Protein AF-A0A2V7XVF9-F1 (afdb_monomer)

Foldseek 3Di:
DFVVQLQCQCCVPPVHHWAFDDDPRGRPDIGDDPDDPDDPVNVLSSQQSSLVSCVVVPHDDDPCPSVVVSVVVVVVVD

Secondary structure (DSSP, 8-state):
--HHHHHHHHHHHH----EE--GGGTTT-EE----SS--HHHHHHHHHHHHHHHHHTT----TTHHHHHHHHHHHH--

Sequence (78 aa):
LETSAIVKGLKSEFGSTVAGGQGELKGKILRIAHLGYYDLTDILGLLATLEIVLRRVGHRFEPGRGMAAAEDEYLRHT

Structure (mmCIF, N/CA/C/O backbone):
data_AF-A0A2V7XVF9-F1
#
_entry.id   AF-A0A2V7XVF9-F1
#
loop_
_atom_site.group_PDB
_atom_site.id
_atom_site.type_symbol
_atom_site.label_atom_id
_atom_site.label_alt_id
_atom_site.label_comp_id
_atom_site.label_asym_id
_atom_site.label_entity_id
_atom_site.l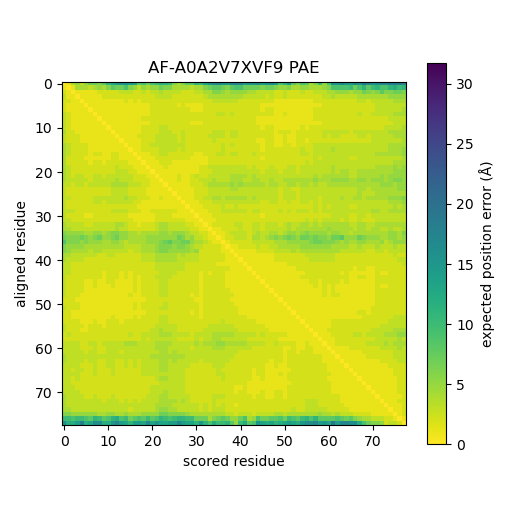abel_seq_id
_atom_site.pdbx_PDB_ins_code
_atom_site.Cartn_x
_atom_site.Cartn_y
_atom_site.Cartn_z
_atom_site.occupancy
_atom_site.B_iso_or_equiv
_atom_site.auth_seq_id
_atom_site.auth_comp_id
_atom_site.auth_asym_id
_atom_site.auth_atom_id
_atom_site.pdbx_PDB_model_num
ATOM 1 N N . LEU A 1 1 ? -14.106 -7.527 6.341 1.00 78.88 1 LEU A N 1
ATOM 2 C CA . LEU A 1 1 ? -12.696 -7.095 6.2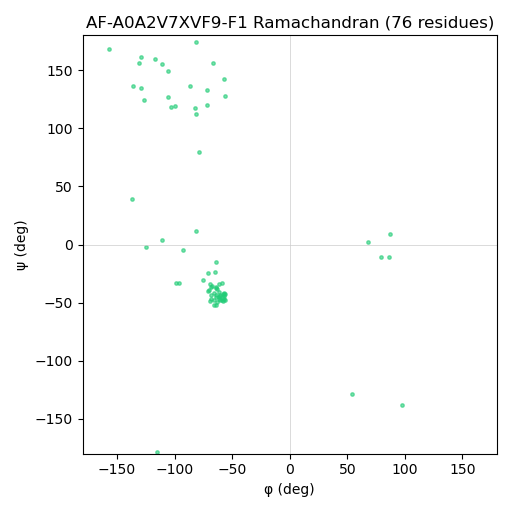53 1.00 78.88 1 LEU A CA 1
ATOM 3 C C . LEU A 1 1 ? -12.658 -5.671 6.771 1.00 78.88 1 LEU A C 1
ATOM 5 O O . LEU A 1 1 ? -13.271 -4.813 6.151 1.00 78.88 1 LEU A O 1
ATOM 9 N N . GLU A 1 2 ? -12.036 -5.426 7.919 1.00 88.19 2 GLU A N 1
ATOM 10 C CA . GLU A 1 2 ? -12.012 -4.079 8.493 1.00 88.19 2 GLU A CA 1
ATOM 11 C C . GLU A 1 2 ? -10.915 -3.246 7.830 1.00 88.19 2 GLU A C 1
ATOM 13 O O . GLU A 1 2 ? -9.727 -3.506 8.019 1.00 88.19 2 GLU A O 1
ATOM 18 N N . THR A 1 3 ? -11.294 -2.220 7.066 1.00 92.06 3 THR A N 1
ATOM 19 C CA . THR A 1 3 ? -10.327 -1.359 6.361 1.00 92.06 3 THR A CA 1
ATOM 20 C C . THR A 1 3 ? -9.348 -0.675 7.320 1.00 92.06 3 THR A C 1
ATOM 22 O O . THR A 1 3 ? -8.176 -0.488 7.001 1.00 92.06 3 THR A O 1
ATOM 25 N N . SER A 1 4 ? -9.798 -0.346 8.531 1.00 93.75 4 SER A N 1
ATOM 26 C CA . SER A 1 4 ? -8.953 0.225 9.584 1.00 93.75 4 SER A CA 1
ATOM 27 C C . SER A 1 4 ? -7.815 -0.712 10.005 1.00 93.75 4 SER A C 1
ATOM 29 O O . SER A 1 4 ? -6.717 -0.234 10.288 1.00 93.75 4 SER A O 1
ATOM 31 N N . ALA A 1 5 ? -8.040 -2.031 9.997 1.00 96.25 5 ALA A N 1
ATOM 32 C CA . ALA A 1 5 ? -7.010 -3.020 10.303 1.00 96.25 5 ALA A CA 1
ATOM 33 C C . ALA A 1 5 ? -5.934 -3.068 9.209 1.00 96.25 5 ALA A C 1
ATOM 35 O O . ALA A 1 5 ? -4.754 -3.184 9.528 1.00 96.25 5 ALA A O 1
ATOM 36 N N . ILE A 1 6 ? -6.325 -2.893 7.942 1.00 97.44 6 ILE A N 1
ATOM 37 C CA . ILE A 1 6 ? -5.393 -2.836 6.805 1.00 97.44 6 ILE A CA 1
ATOM 38 C C . ILE A 1 6 ? -4.508 -1.591 6.907 1.00 97.44 6 ILE A C 1
ATOM 40 O O . ILE A 1 6 ? -3.285 -1.696 6.891 1.00 97.44 6 ILE A O 1
ATOM 44 N N . VAL A 1 7 ? -5.123 -0.414 7.078 1.00 97.31 7 VAL A N 1
ATOM 45 C CA . VAL A 1 7 ? -4.400 0.862 7.226 1.00 97.31 7 VAL A CA 1
ATOM 46 C C . VAL A 1 7 ? -3.441 0.804 8.418 1.00 97.31 7 VAL A C 1
ATOM 48 O O . VAL A 1 7 ? -2.295 1.242 8.318 1.00 97.31 7 VAL A O 1
ATOM 51 N N . LYS A 1 8 ? -3.894 0.239 9.545 1.00 97.00 8 LYS A N 1
ATOM 52 C CA . LYS A 1 8 ? -3.060 0.061 10.734 1.00 97.00 8 LYS A CA 1
ATOM 53 C C . LYS A 1 8 ? -1.882 -0.870 10.452 1.00 97.00 8 LYS A C 1
ATOM 55 O O . LYS A 1 8 ? -0.767 -0.476 10.763 1.00 97.00 8 LYS A O 1
ATOM 60 N N . GLY A 1 9 ? -2.118 -2.045 9.863 1.00 97.94 9 GLY A N 1
ATOM 61 C CA . GLY A 1 9 ? -1.074 -3.031 9.566 1.00 97.94 9 GLY A CA 1
ATOM 62 C C . GLY A 1 9 ? 0.012 -2.475 8.649 1.00 97.94 9 GLY A C 1
ATOM 63 O O . GLY A 1 9 ? 1.190 -2.549 8.982 1.00 97.94 9 GLY A O 1
ATOM 64 N N . LEU A 1 10 ? -0.385 -1.815 7.556 1.00 98.06 10 LEU A N 1
ATOM 65 C CA . LEU A 1 10 ? 0.552 -1.174 6.625 1.00 98.06 10 LEU A CA 1
ATOM 66 C C . LEU A 1 10 ? 1.461 -0.167 7.338 1.00 98.06 10 LEU A C 1
ATOM 68 O O . LEU A 1 10 ? 2.684 -0.227 7.212 1.00 98.06 10 LEU A O 1
ATOM 72 N N . LYS A 1 11 ? 0.872 0.709 8.160 1.00 97.94 11 LYS A N 1
ATOM 73 C CA . LYS A 1 11 ? 1.628 1.730 8.886 1.00 97.94 11 LYS A CA 1
ATOM 74 C C . LYS A 1 11 ? 2.514 1.139 9.981 1.00 97.94 11 LYS A C 1
ATOM 76 O O . LYS A 1 11 ? 3.669 1.534 10.095 1.00 97.94 11 LYS A O 1
ATOM 81 N N . SER A 1 12 ? 1.977 0.254 10.824 1.00 97.69 12 SER A N 1
ATOM 82 C CA . SER A 1 12 ? 2.691 -0.224 12.014 1.00 97.69 12 SER A CA 1
ATOM 83 C C . SER A 1 12 ? 3.792 -1.226 11.698 1.00 97.69 12 SER A C 1
ATOM 85 O O . SER A 1 12 ? 4.756 -1.298 12.448 1.00 97.69 12 SER A O 1
ATOM 87 N N . GLU A 1 13 ? 3.638 -2.011 10.633 1.00 97.69 13 GLU A N 1
ATOM 88 C CA . GLU A 1 13 ? 4.575 -3.091 10.316 1.00 97.69 13 GLU A CA 1
ATOM 89 C C . GLU A 1 13 ? 5.598 -2.697 9.249 1.00 97.69 13 GLU A C 1
ATOM 91 O O . GLU A 1 13 ? 6.737 -3.150 9.308 1.00 97.69 13 GLU A O 1
ATOM 96 N N . PHE A 1 14 ? 5.209 -1.842 8.300 1.00 97.69 14 PHE A N 1
ATOM 97 C CA . PHE A 1 14 ? 6.030 -1.526 7.127 1.00 97.69 14 PHE A CA 1
ATOM 98 C C . PHE A 1 14 ? 6.302 -0.029 6.949 1.00 97.69 14 PHE A C 1
ATOM 100 O O . PHE A 1 14 ? 6.987 0.365 6.012 1.00 97.69 14 PHE A O 1
ATOM 107 N N . GLY A 1 15 ? 5.749 0.831 7.812 1.00 96.88 15 GLY A N 1
ATOM 108 C CA . GLY A 1 15 ? 5.838 2.286 7.647 1.00 96.88 15 GLY A CA 1
ATOM 109 C C . GLY A 1 15 ? 5.054 2.825 6.441 1.00 96.88 15 GLY A C 1
ATOM 110 O O . GLY A 1 15 ? 5.052 4.032 6.197 1.00 96.88 15 GLY A O 1
ATOM 111 N N . SER A 1 16 ? 4.346 1.965 5.705 1.00 96.06 16 SER A N 1
A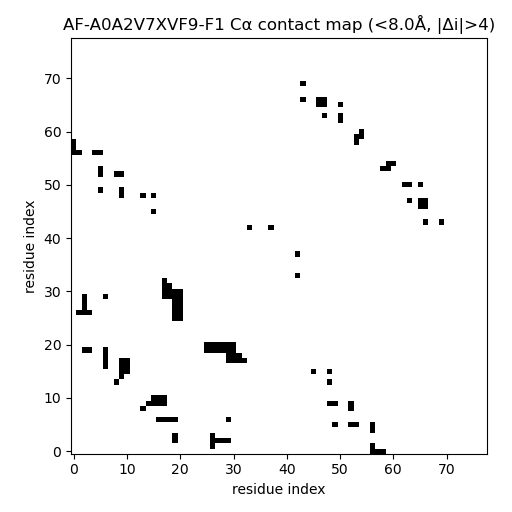TOM 112 C CA . SER A 1 16 ? 3.588 2.330 4.513 1.00 96.06 16 SER A CA 1
ATOM 113 C C . SER A 1 16 ? 2.343 3.124 4.898 1.00 96.06 16 SER A C 1
ATOM 115 O O . SER A 1 16 ? 1.470 2.652 5.631 1.00 96.06 16 SER A O 1
ATOM 117 N N . THR A 1 17 ? 2.249 4.356 4.402 1.00 95.06 17 THR A N 1
ATOM 118 C CA . THR A 1 17 ? 1.137 5.255 4.721 1.00 95.06 17 THR A CA 1
ATOM 119 C C . THR A 1 17 ? 0.104 5.249 3.602 1.00 95.06 17 THR A C 1
ATOM 121 O O . THR A 1 17 ? 0.382 5.652 2.479 1.00 95.06 17 THR A O 1
ATOM 124 N N . VAL A 1 18 ? -1.118 4.837 3.938 1.00 96.56 18 VAL A N 1
ATOM 125 C CA . VAL A 1 18 ? -2.302 4.909 3.071 1.00 96.56 18 VAL A CA 1
ATOM 126 C C . VAL A 1 18 ? -3.452 5.579 3.817 1.00 96.56 18 VAL A C 1
ATOM 128 O O . VAL A 1 18 ? -3.453 5.648 5.049 1.00 96.56 18 VAL A O 1
ATOM 131 N N . ALA A 1 19 ? -4.455 6.061 3.087 1.00 96.12 19 ALA A N 1
ATOM 132 C CA . ALA A 1 19 ? -5.623 6.696 3.686 1.00 96.12 19 ALA A CA 1
ATOM 133 C C . ALA A 1 19 ? -6.857 5.788 3.630 1.00 96.12 19 ALA A C 1
ATOM 135 O O . ALA A 1 19 ? -7.040 5.015 2.697 1.00 96.12 19 ALA A O 1
ATOM 136 N N . GLY A 1 20 ? -7.754 5.916 4.607 1.00 96.19 20 GLY A N 1
ATOM 137 C CA . GLY A 1 20 ? -9.103 5.354 4.511 1.00 96.19 20 GLY A CA 1
ATOM 138 C C . GLY A 1 20 ? -10.056 6.249 3.707 1.00 96.19 20 GLY A C 1
ATOM 139 O O . GLY A 1 20 ? -9.727 7.386 3.334 1.00 96.19 20 GLY A O 1
ATOM 140 N N . GLY A 1 21 ? -11.268 5.745 3.478 1.00 95.25 21 GLY A N 1
ATOM 141 C CA . GLY A 1 21 ? -12.403 6.540 3.013 1.00 95.25 21 GLY A CA 1
ATOM 142 C C . GLY A 1 21 ? -12.876 7.575 4.043 1.00 95.25 21 GLY A C 1
ATOM 143 O O . GLY A 1 21 ? -12.657 7.432 5.248 1.00 95.25 21 GLY A O 1
ATOM 144 N N . GLN A 1 22 ? -13.536 8.622 3.555 1.00 94.94 22 GLN A N 1
ATOM 145 C CA . GLN A 1 22 ? -14.120 9.712 4.347 1.00 94.94 22 GLN A CA 1
ATOM 146 C C . GLN A 1 22 ? -15.645 9.741 4.160 1.00 94.94 22 GLN A C 1
ATOM 148 O O . GLN A 1 22 ? -16.154 9.190 3.184 1.00 94.94 22 GLN A O 1
ATOM 153 N N . GLY A 1 23 ? -16.376 10.363 5.092 1.00 96.12 23 GLY A N 1
ATOM 154 C CA . GLY A 1 23 ? -17.841 10.447 5.036 1.00 96.12 23 GLY A CA 1
ATOM 155 C C . GLY A 1 23 ? -18.495 9.070 4.887 1.00 96.12 23 GLY A C 1
ATOM 156 O O . GLY A 1 23 ? -18.153 8.132 5.608 1.00 96.12 23 GLY A O 1
ATOM 157 N N . GLU A 1 24 ? -19.380 8.932 3.903 1.00 96.88 24 GLU A N 1
ATOM 158 C CA . GLU A 1 24 ? -20.099 7.687 3.598 1.00 96.88 24 GLU A CA 1
ATOM 159 C C . GLU A 1 24 ? -19.198 6.525 3.146 1.00 96.88 24 GLU A C 1
ATOM 161 O O . GLU A 1 24 ? -19.630 5.366 3.143 1.00 96.88 24 GLU A O 1
ATOM 166 N N . LEU A 1 25 ? -17.948 6.818 2.771 1.00 95.88 25 LEU A N 1
ATOM 167 C CA . LEU A 1 25 ? -16.948 5.838 2.344 1.00 95.88 25 LEU A CA 1
ATOM 168 C C . LEU A 1 25 ? -16.067 5.344 3.500 1.00 95.88 25 LEU A C 1
ATOM 170 O O . LEU A 1 25 ? -15.234 4.452 3.304 1.00 95.88 25 LEU A O 1
ATOM 174 N N . LYS A 1 26 ? -16.217 5.903 4.709 1.00 95.56 26 LYS A N 1
ATOM 175 C CA . LYS A 1 26 ? -15.445 5.485 5.884 1.00 95.56 26 LYS A CA 1
ATOM 176 C C . LYS A 1 26 ? -15.636 3.986 6.137 1.00 95.56 26 LYS A C 1
ATOM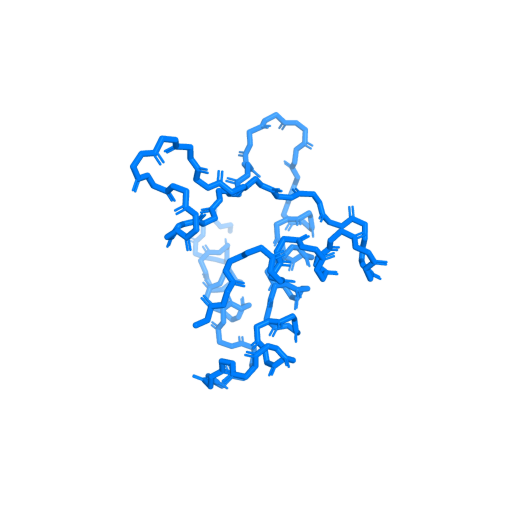 178 O O . LYS A 1 26 ? -16.756 3.493 6.200 1.00 95.56 26 LYS A O 1
ATOM 183 N N . GLY A 1 27 ? -14.525 3.262 6.261 1.00 93.81 27 GLY A N 1
ATOM 184 C CA . GLY A 1 27 ? -14.518 1.810 6.477 1.00 93.81 27 GLY A CA 1
ATOM 185 C C . GLY A 1 27 ? -14.749 0.957 5.223 1.00 93.81 27 GLY A C 1
ATOM 186 O O . GLY A 1 27 ? -14.497 -0.243 5.285 1.00 93.81 27 GLY A O 1
ATOM 187 N N . LYS A 1 28 ? -15.151 1.552 4.090 1.00 94.69 28 LYS A N 1
ATOM 188 C CA . LYS A 1 28 ? -15.471 0.832 2.842 1.00 94.69 28 LYS A CA 1
ATOM 189 C C . LYS A 1 28 ? -14.318 0.777 1.843 1.00 94.69 28 LYS A C 1
ATOM 191 O O . LYS A 1 28 ? -14.206 -0.197 1.111 1.00 94.69 28 LYS A O 1
ATOM 196 N N . ILE A 1 29 ? -13.492 1.824 1.798 1.00 95.50 29 ILE A N 1
ATOM 197 C CA . ILE A 1 29 ? -12.373 1.930 0.852 1.00 95.50 29 ILE A CA 1
ATOM 198 C C . ILE A 1 29 ? -11.074 2.317 1.551 1.00 95.50 29 ILE A C 1
ATOM 200 O O . ILE A 1 29 ? -11.081 3.005 2.579 1.00 95.50 29 ILE A O 1
ATOM 204 N N . LEU A 1 30 ? -9.968 1.963 0.906 1.00 95.94 30 LEU A N 1
ATOM 205 C CA . LEU A 1 30 ? -8.652 2.553 1.116 1.00 95.94 30 LEU A CA 1
ATOM 206 C C . LEU A 1 30 ? -8.254 3.364 -0.124 1.00 95.94 30 LEU A C 1
ATOM 208 O O . LEU A 1 30 ? -8.750 3.119 -1.221 1.00 95.94 30 LEU A O 1
ATOM 212 N N . ARG A 1 31 ? -7.380 4.348 0.062 1.00 96.19 31 ARG A N 1
ATOM 213 C CA . ARG A 1 31 ? -6.862 5.235 -0.979 1.00 96.19 31 ARG A CA 1
ATOM 214 C C . ARG A 1 31 ? -5.343 5.199 -0.935 1.00 96.19 31 ARG A C 1
ATOM 216 O O . ARG A 1 31 ? -4.745 5.471 0.109 1.00 96.19 31 ARG A O 1
ATOM 223 N N . ILE A 1 32 ? -4.757 4.876 -2.078 1.00 95.44 32 ILE A N 1
ATOM 224 C CA . ILE A 1 32 ? -3.317 4.835 -2.314 1.00 95.44 32 ILE A CA 1
ATOM 225 C C . ILE A 1 32 ? -2.961 6.061 -3.148 1.00 95.44 32 ILE A C 1
ATOM 227 O O . ILE A 1 32 ? -3.590 6.307 -4.175 1.00 95.44 32 ILE A O 1
ATOM 231 N N . ALA A 1 33 ? -1.996 6.849 -2.682 1.00 93.81 33 ALA A N 1
ATOM 232 C CA . ALA A 1 33 ? -1.471 7.970 -3.447 1.00 93.81 33 ALA A CA 1
ATOM 233 C C . ALA A 1 33 ? -0.352 7.478 -4.371 1.00 93.81 33 ALA A C 1
ATOM 235 O O . ALA A 1 33 ? 0.498 6.703 -3.950 1.00 93.81 33 ALA A O 1
ATOM 236 N N . HIS A 1 34 ? -0.362 7.953 -5.612 1.00 92.38 34 HIS A N 1
ATOM 237 C CA . HIS A 1 34 ? 0.652 7.678 -6.635 1.00 92.38 34 HIS A CA 1
ATOM 238 C C . HIS A 1 34 ? 0.996 8.983 -7.382 1.00 92.38 34 HIS A C 1
ATOM 240 O O . HIS A 1 34 ? 1.073 9.033 -8.608 1.00 92.38 34 HIS A O 1
ATOM 246 N N . LEU A 1 35 ? 1.073 10.091 -6.639 1.00 93.00 35 LEU A N 1
ATOM 247 C CA . LEU A 1 35 ? 1.273 11.442 -7.165 1.00 93.00 35 LEU A CA 1
ATOM 248 C C . LEU A 1 35 ? 2.428 12.115 -6.425 1.00 93.00 35 LEU A C 1
ATOM 250 O O . LEU A 1 35 ? 2.452 12.113 -5.196 1.00 93.00 35 LEU A O 1
ATOM 254 N N . GLY A 1 36 ? 3.320 12.764 -7.172 1.00 93.81 36 GLY A N 1
ATOM 255 C CA . GLY A 1 36 ? 4.466 13.482 -6.622 1.00 93.81 36 GLY A CA 1
ATOM 256 C C . GLY A 1 36 ? 5.731 12.635 -6.669 1.00 93.81 36 GLY A C 1
ATOM 257 O O . GLY A 1 36 ? 5.993 11.984 -7.675 1.00 93.81 36 GLY A O 1
ATOM 258 N N . TYR A 1 37 ? 6.520 12.674 -5.596 1.00 93.12 37 TYR A N 1
ATOM 259 C CA . TYR A 1 37 ? 7.779 11.938 -5.493 1.00 93.12 37 TYR A CA 1
ATOM 260 C C . TYR A 1 37 ? 7.515 10.465 -5.158 1.00 93.12 37 TYR A C 1
ATOM 262 O O . TYR A 1 37 ? 7.576 10.066 -3.999 1.00 93.12 37 TYR A O 1
ATOM 270 N N . TYR A 1 38 ? 7.148 9.712 -6.191 1.00 93.69 38 TYR A N 1
ATOM 271 C CA . TYR A 1 38 ? 6.972 8.266 -6.170 1.00 93.69 38 TYR A CA 1
ATOM 272 C C . TYR A 1 38 ? 7.606 7.671 -7.422 1.00 93.69 38 TYR A C 1
ATOM 274 O O . TYR A 1 38 ? 7.399 8.190 -8.522 1.00 93.69 38 TYR A O 1
ATOM 282 N N . ASP A 1 39 ? 8.328 6.571 -7.2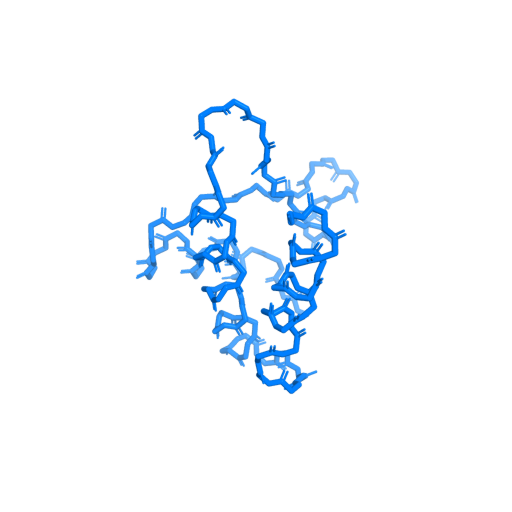61 1.00 93.56 39 ASP A N 1
ATOM 283 C CA . ASP A 1 39 ? 8.856 5.775 -8.360 1.00 93.56 39 ASP A CA 1
ATOM 284 C C . ASP A 1 39 ? 8.245 4.364 -8.397 1.00 93.56 39 ASP A C 1
ATOM 286 O O . ASP A 1 39 ? 7.353 4.010 -7.620 1.00 93.56 39 A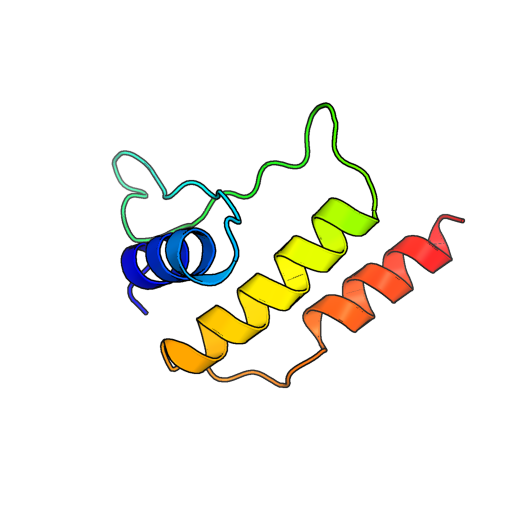SP A O 1
ATOM 290 N N . LEU A 1 40 ? 8.698 3.546 -9.351 1.00 93.38 40 LEU A N 1
ATOM 291 C CA . LEU A 1 40 ? 8.236 2.167 -9.493 1.00 93.38 40 LEU A CA 1
ATOM 292 C C . LEU A 1 40 ? 8.435 1.362 -8.203 1.00 93.38 40 LEU A C 1
ATOM 294 O O . LEU A 1 40 ? 7.562 0.584 -7.821 1.00 93.38 40 LEU A O 1
ATOM 298 N N . THR A 1 41 ? 9.579 1.526 -7.542 1.00 95.44 41 THR A N 1
ATOM 299 C CA . THR A 1 41 ? 9.931 0.732 -6.365 1.00 95.44 41 THR A CA 1
ATOM 300 C C . THR A 1 41 ? 9.046 1.073 -5.173 1.00 95.44 41 THR A C 1
ATOM 302 O O . THR A 1 41 ? 8.657 0.162 -4.439 1.00 95.44 41 THR A O 1
ATOM 305 N N . ASP A 1 42 ? 8.623 2.335 -5.041 1.00 95.75 42 ASP A N 1
ATOM 306 C CA . ASP A 1 42 ? 7.630 2.740 -4.044 1.00 95.75 42 ASP A CA 1
ATOM 307 C C . ASP A 1 42 ? 6.287 2.024 -4.259 1.00 95.75 42 ASP A C 1
ATOM 309 O O . ASP A 1 4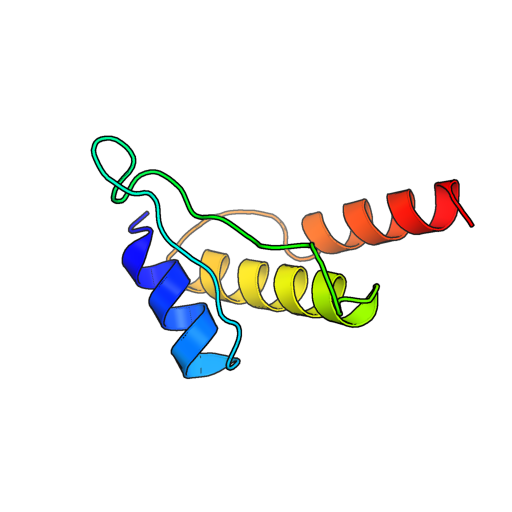2 ? 5.684 1.505 -3.313 1.00 95.75 42 ASP A O 1
ATOM 313 N N . ILE A 1 43 ? 5.814 1.966 -5.511 1.00 95.56 43 ILE A N 1
ATOM 314 C CA . ILE A 1 43 ? 4.533 1.334 -5.858 1.00 95.56 43 ILE A CA 1
ATOM 315 C C . ILE A 1 43 ? 4.600 -0.183 -5.669 1.00 95.56 43 ILE A C 1
ATOM 317 O O . ILE A 1 43 ? 3.717 -0.760 -5.030 1.00 95.56 43 ILE A O 1
ATOM 321 N N . LEU A 1 44 ? 5.658 -0.830 -6.163 1.00 97.00 44 LEU A N 1
ATOM 322 C CA . LEU A 1 44 ? 5.873 -2.268 -5.989 1.00 97.00 44 LEU A CA 1
ATOM 323 C C . LEU A 1 44 ? 5.995 -2.641 -4.503 1.00 97.00 44 LEU A C 1
ATOM 325 O O . LEU A 1 44 ? 5.359 -3.592 -4.047 1.00 97.00 44 LEU A O 1
ATOM 329 N N . GLY A 1 45 ? 6.736 -1.857 -3.715 1.00 97.19 45 GLY A N 1
ATOM 330 C CA . GLY A 1 45 ? 6.851 -2.059 -2.270 1.00 97.19 45 GLY A CA 1
ATOM 331 C C . GLY A 1 45 ? 5.506 -1.931 -1.549 1.00 97.19 45 GLY A C 1
ATOM 332 O O . GLY A 1 45 ? 5.169 -2.743 -0.679 1.00 97.19 45 GLY A O 1
ATOM 333 N N . LEU A 1 46 ? 4.685 -0.953 -1.938 1.00 97.38 46 LEU A N 1
ATOM 334 C CA . LEU A 1 46 ? 3.348 -0.788 -1.377 1.00 97.38 46 LEU A CA 1
ATOM 335 C C . LEU A 1 46 ? 2.414 -1.957 -1.731 1.00 97.38 46 LEU A C 1
ATOM 337 O O . LEU A 1 46 ? 1.673 -2.421 -0.865 1.00 97.38 46 LEU A O 1
ATOM 341 N N . LEU A 1 47 ? 2.448 -2.458 -2.969 1.00 97.75 47 LEU A N 1
ATOM 342 C CA . LEU A 1 47 ? 1.645 -3.615 -3.381 1.00 97.75 47 LEU A CA 1
ATOM 343 C C . LEU A 1 47 ? 2.045 -4.883 -2.614 1.00 97.75 47 LEU A C 1
ATOM 345 O O . LEU A 1 47 ? 1.174 -5.576 -2.082 1.00 97.75 47 LEU A O 1
ATOM 349 N N . ALA A 1 48 ? 3.346 -5.144 -2.473 1.00 98.12 48 ALA A N 1
ATOM 350 C CA . ALA A 1 48 ? 3.855 -6.298 -1.733 1.00 98.12 48 ALA A CA 1
ATOM 351 C C . ALA A 1 48 ? 3.422 -6.273 -0.256 1.00 98.12 48 ALA A C 1
ATOM 353 O O . ALA A 1 48 ? 2.913 -7.260 0.283 1.00 98.12 48 ALA A O 1
ATOM 354 N N . THR A 1 49 ? 3.579 -5.126 0.409 1.00 98.25 49 THR A N 1
ATOM 355 C CA . THR A 1 49 ? 3.176 -4.968 1.817 1.00 98.25 49 THR A CA 1
ATOM 356 C C . THR A 1 49 ? 1.658 -5.040 1.992 1.00 98.25 49 THR A C 1
ATOM 358 O O . THR A 1 49 ? 1.179 -5.640 2.959 1.00 98.25 49 THR A O 1
ATOM 361 N N . LEU A 1 50 ? 0.883 -4.513 1.037 1.00 98.06 50 LEU A N 1
ATOM 362 C CA . LEU A 1 50 ? -0.574 -4.632 1.019 1.00 98.06 50 LEU A CA 1
ATOM 363 C C . LEU A 1 50 ? -1.020 -6.095 0.938 1.00 98.06 50 LEU A C 1
ATOM 365 O O . LEU A 1 50 ? -1.881 -6.499 1.720 1.00 98.06 50 LEU A O 1
ATOM 369 N N . GLU A 1 51 ? -0.431 -6.901 0.051 1.00 98.38 51 GLU A N 1
ATOM 370 C CA . GLU A 1 51 ? -0.739 -8.330 -0.047 1.00 98.38 51 GLU A CA 1
ATOM 371 C C . GLU A 1 51 ? -0.501 -9.057 1.291 1.00 98.38 51 GLU A C 1
ATOM 373 O O . GLU A 1 51 ? -1.376 -9.784 1.779 1.00 98.38 51 GLU A O 1
ATOM 378 N N . ILE A 1 52 ? 0.641 -8.813 1.943 1.00 98.19 52 ILE A N 1
ATOM 379 C CA . ILE A 1 52 ? 0.963 -9.414 3.247 1.00 98.19 52 ILE A CA 1
ATOM 380 C C . ILE A 1 52 ? -0.101 -9.057 4.294 1.00 98.19 52 ILE A C 1
ATOM 382 O O . ILE A 1 52 ? -0.622 -9.938 4.989 1.00 98.19 52 ILE A O 1
ATOM 386 N N . VAL A 1 53 ? -0.456 -7.773 4.401 1.00 98.06 53 VAL A N 1
ATOM 387 C CA . VAL A 1 53 ? -1.457 -7.307 5.369 1.00 98.06 53 VAL A CA 1
ATOM 388 C C . VAL A 1 53 ? -2.832 -7.896 5.058 1.00 98.06 53 VAL A C 1
ATOM 390 O O . VAL A 1 53 ? -3.494 -8.387 5.973 1.00 98.06 53 VAL A O 1
ATOM 393 N N . LEU A 1 54 ? -3.246 -7.927 3.787 1.00 97.44 54 LEU A N 1
ATOM 394 C CA . LEU A 1 54 ? -4.515 -8.520 3.355 1.00 97.44 54 LEU A CA 1
ATOM 395 C C . LEU A 1 54 ? -4.628 -9.991 3.776 1.00 97.44 54 LEU A C 1
ATOM 397 O O . LEU A 1 54 ? -5.662 -10.387 4.319 1.00 97.44 54 LEU A O 1
ATOM 401 N N . ARG A 1 55 ? -3.568 -10.794 3.609 1.00 97.06 55 ARG A N 1
ATOM 402 C CA . ARG A 1 55 ? -3.554 -12.193 4.079 1.00 97.06 55 ARG A CA 1
ATOM 403 C C . ARG A 1 55 ? -3.737 -12.283 5.590 1.00 97.06 55 ARG A C 1
ATOM 405 O O . ARG A 1 55 ? -4.533 -13.096 6.058 1.00 97.06 55 ARG A O 1
ATOM 412 N N . ARG A 1 56 ? -3.039 -11.438 6.354 1.00 95.88 56 ARG A N 1
ATOM 413 C CA . ARG A 1 56 ? -3.104 -11.429 7.826 1.00 95.88 56 ARG A CA 1
ATOM 414 C C . ARG A 1 56 ? -4.477 -11.054 8.360 1.00 95.88 56 ARG A C 1
ATOM 416 O O . ARG A 1 56 ? -4.930 -11.651 9.330 1.00 95.88 56 ARG A O 1
ATOM 423 N N . VAL A 1 57 ? -5.168 -10.120 7.707 1.00 95.38 57 VAL A N 1
ATOM 424 C CA . VAL A 1 57 ? -6.546 -9.750 8.072 1.00 95.38 57 VAL A CA 1
ATOM 425 C C . VAL A 1 57 ? -7.600 -10.719 7.508 1.00 95.38 57 VAL A C 1
ATOM 427 O O . VAL A 1 57 ? -8.797 -10.436 7.558 1.00 95.38 57 VAL A O 1
ATOM 430 N N . GLY A 1 58 ? -7.172 -11.875 6.986 1.00 95.69 58 GLY A N 1
ATOM 431 C CA . GLY A 1 58 ? -8.040 -12.979 6.581 1.00 95.69 58 GLY A CA 1
ATOM 432 C C . GLY A 1 58 ? -8.570 -12.897 5.149 1.00 95.69 58 GLY A C 1
ATOM 433 O O . GLY A 1 58 ? -9.428 -13.702 4.778 1.00 95.69 58 GLY A O 1
ATOM 434 N N . HIS A 1 59 ? -8.084 -11.962 4.325 1.00 96.94 59 HIS A N 1
ATOM 435 C CA . HIS A 1 59 ? -8.445 -11.915 2.911 1.00 96.94 59 HIS A CA 1
ATOM 436 C C . HIS A 1 59 ? -7.771 -13.064 2.147 1.00 96.94 59 HIS A C 1
ATOM 438 O O . HIS A 1 59 ? -6.578 -13.344 2.304 1.00 96.94 59 HIS A O 1
ATOM 444 N N . ARG A 1 60 ? -8.549 -13.761 1.315 1.00 96.56 60 ARG A N 1
ATOM 445 C CA . ARG A 1 60 ? -8.084 -14.918 0.544 1.00 96.56 60 ARG A CA 1
ATOM 446 C C . ARG A 1 60 ? -7.848 -14.510 -0.901 1.00 96.56 60 ARG A C 1
ATOM 448 O O . ARG A 1 60 ? -8.782 -14.119 -1.588 1.00 96.56 60 ARG A O 1
ATOM 455 N N . PHE A 1 61 ? -6.608 -14.649 -1.335 1.00 96.44 61 PHE A N 1
ATOM 456 C CA . PHE A 1 61 ? -6.156 -14.469 -2.706 1.00 96.44 61 PHE A CA 1
ATOM 457 C C . PHE A 1 61 ? -4.850 -15.258 -2.876 1.00 96.44 61 PHE A C 1
ATOM 459 O O . PHE A 1 61 ? -4.282 -15.741 -1.888 1.00 96.44 61 PHE A O 1
ATOM 466 N N . GLU A 1 62 ? -4.402 -15.411 -4.115 1.00 97.81 62 GLU A N 1
ATOM 467 C CA . GLU A 1 62 ? -3.117 -16.024 -4.445 1.00 97.81 62 GLU A CA 1
ATOM 468 C C . GLU A 1 62 ? -1.994 -14.977 -4.313 1.00 97.81 62 GLU A C 1
ATOM 470 O O . GLU A 1 62 ? -2.047 -13.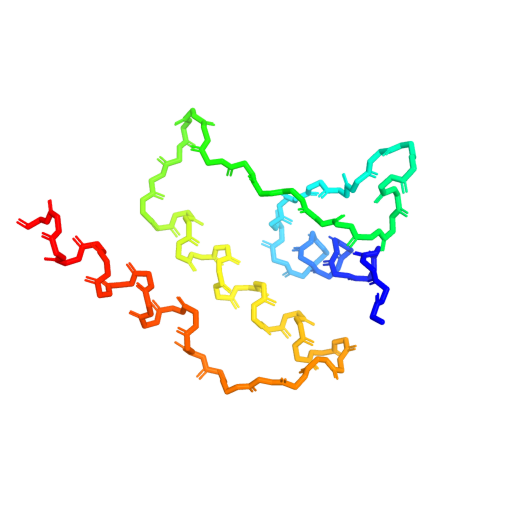963 -5.015 1.00 97.81 62 GLU A O 1
ATOM 475 N N . PRO A 1 63 ? -1.015 -15.170 -3.405 1.00 96.38 63 PRO A N 1
ATOM 476 C CA . PRO A 1 63 ? 0.096 -14.236 -3.234 1.00 96.38 63 PRO A CA 1
ATOM 477 C C . PRO A 1 63 ? 0.876 -14.019 -4.531 1.00 96.38 63 PRO A C 1
ATOM 479 O O . PRO A 1 63 ? 1.086 -14.957 -5.294 1.00 96.38 63 PRO A O 1
ATOM 482 N N . GLY A 1 64 ? 1.322 -12.789 -4.759 1.00 97.56 64 GLY A N 1
ATOM 483 C CA . GLY A 1 64 ? 2.096 -12.387 -5.927 1.00 97.56 64 GLY A CA 1
ATOM 484 C C . GLY A 1 64 ? 1.256 -12.003 -7.144 1.00 97.56 64 GLY A C 1
ATOM 485 O O . GLY A 1 64 ? 1.805 -11.435 -8.083 1.00 97.56 64 GLY A O 1
ATOM 486 N N . ARG A 1 65 ? -0.064 -12.245 -7.162 1.00 98.12 65 ARG A N 1
ATOM 487 C CA . ARG A 1 65 ? -0.892 -11.895 -8.331 1.00 98.12 65 ARG A CA 1
ATOM 488 C C . ARG A 1 65 ? -0.957 -10.395 -8.607 1.00 98.12 65 ARG A C 1
ATOM 490 O O . ARG A 1 65 ? -1.005 -10.015 -9.773 1.00 98.12 65 ARG A O 1
ATOM 497 N N . GLY A 1 66 ? -0.992 -9.554 -7.573 1.00 97.31 66 GLY A N 1
ATOM 498 C CA . GLY A 1 66 ? -0.982 -8.101 -7.743 1.00 97.31 66 GLY A CA 1
ATOM 499 C C . GLY A 1 66 ? 0.374 -7.599 -8.234 1.00 97.31 66 GLY A C 1
ATOM 500 O O . GLY A 1 66 ? 0.427 -6.737 -9.106 1.00 97.31 66 GLY A O 1
ATOM 501 N N . MET A 1 67 ? 1.454 -8.193 -7.722 1.00 97.88 67 MET A N 1
ATOM 502 C CA . MET A 1 67 ? 2.827 -7.892 -8.139 1.00 97.88 67 MET A CA 1
ATOM 503 C C . MET A 1 67 ? 3.070 -8.255 -9.602 1.00 97.88 67 MET A C 1
ATOM 505 O O . MET A 1 67 ? 3.458 -7.388 -10.376 1.00 97.88 67 MET A O 1
ATOM 509 N N . ALA A 1 68 ? 2.750 -9.490 -9.998 1.00 98.12 68 ALA A N 1
ATOM 510 C CA . ALA A 1 68 ? 2.914 -9.947 -11.376 1.00 98.12 68 ALA A CA 1
ATOM 511 C C . ALA A 1 68 ? 2.146 -9.052 -12.360 1.00 98.12 68 ALA A C 1
ATOM 513 O O . ALA A 1 68 ? 2.681 -8.651 -13.385 1.00 98.12 68 ALA A O 1
ATOM 514 N N . ALA A 1 69 ? 0.915 -8.659 -12.012 1.00 98.06 69 ALA A N 1
ATOM 515 C CA . ALA A 1 69 ? 0.131 -7.748 -12.841 1.00 98.06 69 ALA A CA 1
ATOM 516 C C . ALA A 1 69 ? 0.774 -6.354 -12.983 1.00 98.06 69 ALA A C 1
ATOM 518 O O . ALA A 1 69 ? 0.702 -5.764 -14.060 1.00 98.06 69 ALA A O 1
ATOM 519 N N . ALA A 1 70 ? 1.383 -5.821 -11.918 1.00 97.06 70 ALA A N 1
ATOM 520 C CA . ALA A 1 70 ? 2.068 -4.530 -11.959 1.00 97.06 70 ALA A CA 1
ATOM 521 C C . ALA A 1 70 ? 3.375 -4.591 -12.767 1.00 97.06 70 ALA A C 1
ATOM 523 O O . ALA A 1 70 ? 3.661 -3.674 -13.534 1.00 97.06 70 ALA A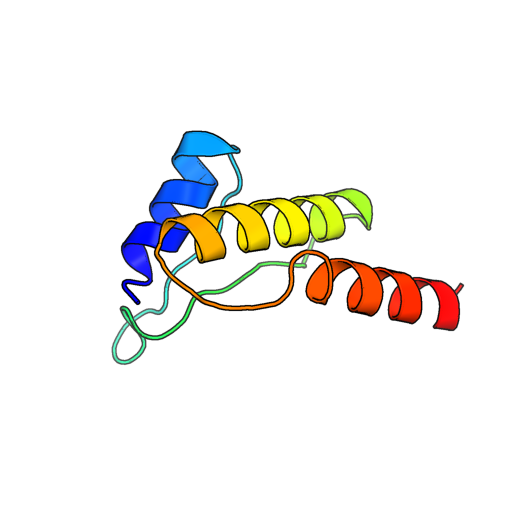 O 1
ATOM 524 N N . GLU A 1 71 ? 4.142 -5.672 -12.623 1.00 97.44 71 GLU A N 1
ATOM 525 C CA . GLU A 1 71 ? 5.373 -5.918 -13.381 1.00 97.44 71 GLU A CA 1
ATOM 526 C C . GLU A 1 71 ? 5.087 -6.108 -14.876 1.00 97.44 71 GLU A C 1
ATOM 528 O O . GLU A 1 71 ? 5.713 -5.445 -15.702 1.00 97.44 71 GLU A O 1
ATOM 533 N N . ASP A 1 72 ? 4.097 -6.938 -15.223 1.00 97.94 72 ASP A N 1
ATOM 534 C CA . ASP A 1 72 ? 3.660 -7.151 -16.608 1.00 97.94 72 ASP A CA 1
ATOM 535 C C . ASP A 1 72 ? 3.242 -5.835 -17.273 1.00 97.94 72 ASP A C 1
ATOM 537 O O . ASP A 1 72 ? 3.553 -5.591 -18.440 1.00 97.94 72 ASP A O 1
ATOM 541 N N . GLU A 1 73 ? 2.529 -4.975 -16.539 1.00 96.81 73 GLU A N 1
ATOM 542 C CA . GLU A 1 73 ? 2.120 -3.672 -17.051 1.00 96.81 73 GLU A CA 1
ATOM 543 C C . GLU A 1 73 ? 3.308 -2.731 -17.237 1.00 96.81 73 GLU A C 1
ATOM 545 O O . GLU A 1 73 ? 3.410 -2.080 -18.274 1.00 96.81 73 GLU A O 1
ATOM 550 N N . TYR A 1 74 ? 4.237 -2.687 -16.281 1.00 95.69 74 TYR A N 1
ATOM 551 C CA . TYR A 1 74 ? 5.443 -1.876 -16.417 1.00 95.69 74 TYR A CA 1
ATOM 552 C C . TYR A 1 74 ? 6.247 -2.281 -17.662 1.00 95.69 74 TYR A C 1
ATOM 554 O O . TYR A 1 74 ? 6.581 -1.424 -18.477 1.00 95.69 74 TYR A O 1
ATOM 562 N N . LEU A 1 75 ? 6.447 -3.588 -17.868 1.00 97.06 75 LEU A N 1
ATOM 563 C CA . LEU A 1 75 ? 7.160 -4.143 -19.024 1.00 97.06 75 LEU A CA 1
ATOM 564 C C . LEU A 1 75 ? 6.463 -3.892 -20.368 1.00 97.06 75 LEU A C 1
ATOM 566 O O . LEU A 1 75 ? 7.121 -3.897 -21.403 1.00 97.06 75 LEU A O 1
ATOM 570 N N . ARG A 1 76 ? 5.142 -3.671 -20.398 1.00 97.44 76 ARG A N 1
ATOM 571 C CA . ARG A 1 76 ? 4.436 -3.295 -21.638 1.00 97.44 76 ARG A CA 1
ATOM 572 C C . ARG A 1 76 ? 4.745 -1.873 -22.099 1.00 97.44 76 ARG A C 1
ATOM 574 O O . ARG A 1 76 ? 4.570 -1.569 -23.279 1.00 97.44 76 ARG A O 1
ATOM 581 N N . HIS A 1 77 ? 5.150 -1.007 -21.178 1.00 91.00 77 HIS A N 1
ATOM 582 C CA . HIS A 1 77 ? 5.315 0.427 -21.406 1.00 91.00 77 HIS A CA 1
ATOM 583 C C . HIS A 1 77 ? 6.779 0.888 -21.386 1.00 91.00 77 HIS A C 1
ATOM 585 O O . HIS A 1 77 ? 7.033 2.087 -21.529 1.00 91.00 77 HIS A O 1
ATOM 591 N N . THR A 1 78 ? 7.724 -0.044 -21.242 1.00 75.62 78 THR A N 1
ATOM 592 C CA . THR A 1 78 ? 9.176 0.196 -21.219 1.00 75.62 78 THR A CA 1
ATOM 593 C C . THR A 1 78 ? 9.876 -0.673 -22.244 1.00 75.62 78 THR A C 1
ATOM 595 O O . THR A 1 78 ? 10.718 -0.132 -22.990 1.00 75.62 78 THR A O 1
#

Mean predicted aligned error: 2.66 Å

pLDDT: mean 95.66, std 3.54, range [75.62, 98.38]

Solvent-accessible surface area (backbone atoms only — not comparable to full-atom values): 4822 Å² total; per-residue (Å²): 121,63,43,66,58,47,47,46,42,31,36,77,75,68,67,44,85,58,43,70,36,62,80,97,35,47,62,74,40,75,46,79,88,88,78,77,100,66,54,71,66,57,54,52,52,49,52,55,50,46,54,55,38,40,46,73,70,67,50,87,77,70,86,59,56,70,55,52,54,52,51,57,53,51,64,74,78,107

Nearest PDB structures (foldseek):
  6pk3-assembly1_B  TM=9.268E-01  e=8.787E-05  Arabidopsis thaliana
  3nnk-assembly1_C  TM=9.683E-01  e=6.068E-04  Klebsiella pneumoniae subsp. pneumoniae MGH 78578
  4rlg-assembly2_D  TM=7.192E-01  e=8.919E+00  Sphaerobacter thermophilus DSM 20745
  4qi0-assembly2_B  TM=3.586E-01  e=5.979E+00  Mus musculus

Radius of gyration: 13.19 Å; Cα contacts (8 Å, |Δi|>4): 72; chains: 1; bounding box: 30×30×34 Å